Protein AF-A0A8X8AX52-F1 (afdb_monomer)

Secondary structure (DSSP, 8-state):
-HHHHT-TTTSTTTTS--GGGGSSSSGGG---TTS--GGG-TT--GGG--TTHHHHHHHHHHHHHHHHHH------S-----EEESSSEEESS------------

Sequence (105 aa):
MWAITHDEKVWPEAHEYKPDRFLGAHESSNFPIMGSDLRLAPFGAGRRVCPGKSMGIATVELWLAQLLGSFKWVPCGEVDLSYTLKLSLEMKNPLVCKRQSLGFN

Radius of gyration: 17.17 Å; Cα contacts (8 Å, |Δi|>4): 62; chains: 1; bounding box: 45×37×47 Å

Mean predicted aligned error: 5.96 Å

Organism: Brassica carinata (NCBI:txid52824)

Solvent-accessible surface area (backbone atoms only — not comparable to full-atom values): 7055 Å² total; per-residue (Å²): 104,71,67,56,55,50,30,52,93,80,30,74,68,36,89,55,95,59,74,68,68,62,56,74,82,45,90,88,18,73,71,53,74,87,58,80,51,74,73,54,39,97,49,54,57,76,100,70,36,46,90,56,46,70,59,53,52,55,51,53,53,50,52,49,51,52,52,61,73,74,45,89,86,73,90,73,75,93,74,76,79,53,64,42,82,69,100,53,86,37,62,65,54,81,87,79,88,76,91,74,80,79,74,86,126

Structure (mmCIF, N/CA/C/O backbone):
data_AF-A0A8X8AX52-F1
#
_entry.id   AF-A0A8X8AX52-F1
#
loop_
_atom_site.group_PDB
_atom_site.id
_atom_site.type_symbol
_atom_site.label_atom_id
_atom_site.label_alt_id
_atom_site.label_comp_id
_atom_site.label_asym_id
_atom_site.label_entity_id
_atom_site.label_seq_id
_atom_site.pdbx_PDB_ins_code
_atom_site.Cartn_x
_atom_site.Cartn_y
_atom_site.Cartn_z
_atom_site.occupancy
_atom_site.B_iso_or_equiv
_atom_site.auth_seq_id
_atom_site.auth_comp_id
_atom_site.auth_asym_id
_atom_site.auth_atom_id
_atom_site.pdbx_PDB_model_num
ATOM 1 N N . MET A 1 1 ? 3.464 1.545 -12.526 1.00 81.69 1 MET A N 1
ATOM 2 C CA . MET A 1 1 ? 2.961 0.798 -11.355 1.00 81.69 1 MET A CA 1
ATOM 3 C C . MET A 1 1 ? 1.454 0.651 -11.381 1.00 81.69 1 MET A C 1
ATOM 5 O O . MET A 1 1 ? 1.027 -0.472 -11.577 1.00 81.69 1 MET A O 1
ATOM 9 N N . TRP A 1 2 ? 0.672 1.736 -11.292 1.00 89.81 2 TRP A N 1
ATOM 10 C CA . TRP A 1 2 ? -0.799 1.655 -11.298 1.00 89.81 2 TRP A CA 1
ATOM 11 C C . TRP A 1 2 ? -1.360 0.827 -12.464 1.00 89.81 2 TRP A C 1
ATOM 13 O O . TRP A 1 2 ? -2.091 -0.121 -12.227 1.00 89.81 2 TRP A O 1
ATOM 23 N N . ALA A 1 3 ? -0.931 1.096 -13.703 1.00 91.81 3 ALA A N 1
ATOM 24 C CA . ALA A 1 3 ? -1.407 0.345 -14.869 1.00 91.81 3 ALA A CA 1
ATOM 25 C C . ALA A 1 3 ? -1.078 -1.160 -14.813 1.00 91.81 3 ALA A C 1
ATOM 27 O O . ALA A 1 3 ? -1.867 -1.965 -15.274 1.00 91.81 3 ALA A O 1
ATOM 28 N N . ILE A 1 4 ? 0.058 -1.548 -14.217 1.00 90.00 4 ILE A N 1
ATOM 29 C CA . ILE A 1 4 ? 0.453 -2.963 -14.094 1.00 90.00 4 ILE A CA 1
ATOM 30 C C . ILE A 1 4 ? -0.440 -3.680 -13.076 1.00 90.00 4 ILE A C 1
ATOM 32 O O . ILE A 1 4 ? -0.836 -4.818 -13.298 1.00 90.00 4 ILE A O 1
ATOM 36 N N . THR A 1 5 ? -0.773 -3.019 -11.964 1.00 90.38 5 THR A N 1
ATOM 37 C CA . THR A 1 5 ? -1.635 -3.594 -10.919 1.00 90.38 5 THR A CA 1
ATOM 38 C C . THR A 1 5 ? -3.126 -3.525 -11.258 1.00 90.38 5 THR A C 1
ATOM 40 O O . THR A 1 5 ? -3.918 -4.096 -10.525 1.00 90.38 5 THR A O 1
ATOM 43 N N . HIS A 1 6 ? -3.500 -2.840 -12.345 1.00 92.69 6 HIS A N 1
ATOM 44 C CA . HIS A 1 6 ? -4.878 -2.712 -12.840 1.00 92.69 6 HIS A CA 1
ATOM 45 C C . HIS A 1 6 ? -5.070 -3.328 -14.239 1.00 92.69 6 HIS A C 1
ATOM 47 O O . HIS A 1 6 ? -6.084 -3.091 -14.886 1.00 92.69 6 HIS A O 1
ATOM 53 N N . ASP A 1 7 ? -4.100 -4.102 -14.734 1.00 93.81 7 ASP A N 1
ATOM 54 C CA . ASP A 1 7 ? -4.269 -4.865 -15.971 1.00 93.81 7 ASP A CA 1
ATOM 55 C C . ASP A 1 7 ? -5.056 -6.145 -15.671 1.00 93.81 7 ASP A C 1
ATOM 57 O O . ASP A 1 7 ? -4.534 -7.064 -15.037 1.00 93.81 7 ASP A O 1
ATOM 61 N N . GLU A 1 8 ? -6.298 -6.226 -16.148 1.00 94.62 8 GLU A N 1
ATOM 62 C CA . GLU A 1 8 ? -7.177 -7.385 -15.942 1.00 94.62 8 GLU A CA 1
ATOM 63 C C . GLU A 1 8 ? -6.638 -8.687 -16.549 1.00 94.62 8 GLU A C 1
ATOM 65 O O . GLU A 1 8 ? -7.011 -9.775 -16.105 1.00 94.62 8 GLU A O 1
ATOM 70 N N . LYS A 1 9 ? -5.717 -8.607 -17.520 1.00 92.19 9 LYS A N 1
ATOM 71 C CA . LYS A 1 9 ? -5.041 -9.794 -18.069 1.00 92.19 9 LYS A CA 1
ATOM 72 C C . LYS A 1 9 ? -4.060 -10.410 -17.074 1.00 92.19 9 LYS A C 1
ATOM 74 O O . LYS A 1 9 ? -3.750 -11.594 -17.177 1.00 92.19 9 LYS A O 1
ATOM 79 N N . VAL A 1 10 ? -3.549 -9.604 -16.143 1.00 88.81 10 VAL A N 1
ATOM 80 C CA . VAL A 1 10 ? -2.613 -10.024 -15.091 1.00 88.81 10 VAL A CA 1
ATOM 81 C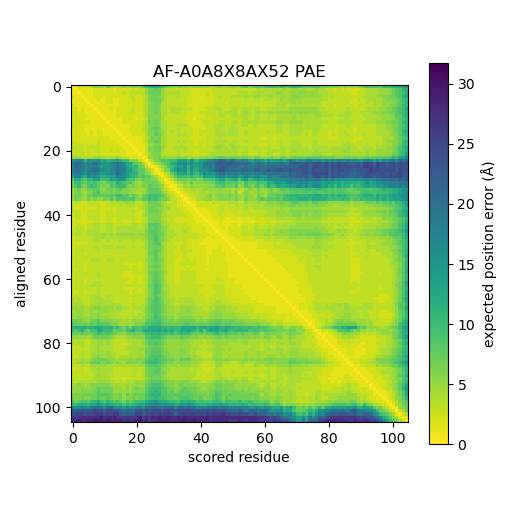 C . VAL A 1 10 ? -3.354 -10.258 -13.775 1.00 88.81 10 VAL A C 1
ATOM 83 O O . VAL A 1 10 ? -3.070 -11.228 -13.071 1.00 88.81 10 VAL A O 1
ATOM 86 N N . TRP A 1 11 ? -4.315 -9.390 -13.458 1.00 90.00 11 TRP A N 1
ATOM 87 C CA . TRP A 1 11 ? -5.077 -9.380 -12.217 1.00 90.00 11 TRP A CA 1
ATOM 88 C C . TRP A 1 11 ? -6.578 -9.440 -12.519 1.00 90.00 11 TRP A C 1
ATOM 90 O O . TRP A 1 11 ? -7.196 -8.399 -12.700 1.00 90.00 11 TRP A O 1
ATOM 100 N N . PRO A 1 12 ? -7.213 -10.625 -12.533 1.00 90.19 12 PRO A N 1
ATOM 101 C CA . PRO A 1 12 ? -8.665 -10.717 -12.680 1.00 90.19 12 PRO A CA 1
ATOM 102 C C . PRO A 1 12 ? -9.373 -9.885 -11.607 1.00 90.19 12 PRO A C 1
ATOM 104 O O . PRO A 1 12 ? -8.929 -9.894 -10.454 1.00 90.19 12 PRO A O 1
ATOM 107 N N . GLU A 1 13 ? -10.440 -9.168 -11.970 1.00 94.00 13 GLU A N 1
ATOM 108 C CA . GLU A 1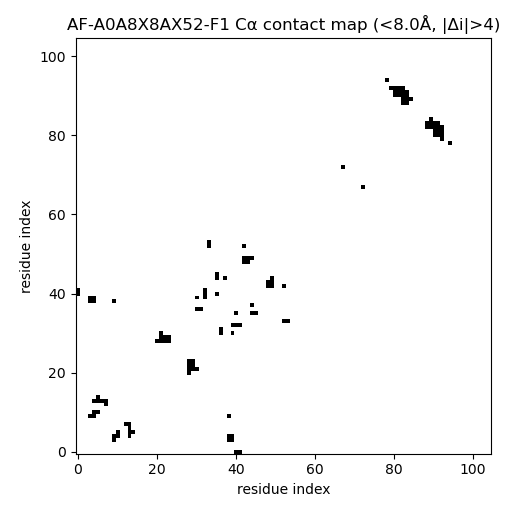 13 ? -11.133 -8.229 -11.069 1.00 94.00 13 GLU A CA 1
ATOM 109 C C . GLU A 1 13 ? -10.148 -7.196 -10.475 1.00 94.00 13 GLU A C 1
ATOM 111 O O . GLU A 1 13 ? -10.082 -7.006 -9.260 1.00 94.00 13 GLU A O 1
ATOM 116 N N . ALA A 1 14 ? -9.307 -6.582 -11.319 1.00 93.50 14 ALA A N 1
ATOM 117 C CA . ALA A 1 14 ? -8.174 -5.748 -10.887 1.00 93.50 14 ALA A CA 1
ATOM 118 C C . ALA A 1 14 ? -8.586 -4.504 -10.080 1.00 93.50 14 ALA A C 1
ATOM 120 O O . ALA A 1 14 ? -7.785 -3.948 -9.333 1.00 93.50 14 ALA A O 1
ATOM 121 N N . HIS A 1 15 ? -9.833 -4.066 -10.254 1.00 93.44 15 HIS A N 1
ATOM 122 C CA . HIS A 1 15 ? -10.413 -2.909 -9.579 1.00 93.44 15 HIS A CA 1
ATOM 123 C C . HIS A 1 15 ? -11.056 -3.251 -8.223 1.00 93.44 15 HIS A C 1
ATOM 125 O O . HIS A 1 15 ? -11.411 -2.337 -7.482 1.00 93.44 15 HIS A O 1
ATOM 131 N N . GLU A 1 16 ? -11.173 -4.537 -7.878 1.00 93.88 16 GLU A N 1
ATOM 132 C CA . GLU A 1 16 ? -11.762 -5.000 -6.619 1.00 93.88 16 GLU A CA 1
ATOM 133 C C . GLU A 1 16 ? -10.699 -5.188 -5.528 1.00 93.88 16 GLU A C 1
ATOM 135 O O . GLU A 1 16 ? -9.651 -5.816 -5.735 1.00 93.88 16 GLU A O 1
ATOM 140 N N . TYR A 1 17 ? -10.992 -4.710 -4.314 1.00 91.75 17 TYR A N 1
ATOM 141 C CA . TYR A 1 17 ? -10.146 -4.970 -3.149 1.00 91.75 17 TYR A CA 1
ATOM 142 C C . TYR A 1 17 ? -10.313 -6.424 -2.683 1.00 91.75 17 TYR A C 1
ATOM 144 O O . TYR A 1 17 ? -11.212 -6.755 -1.913 1.00 91.75 17 TYR A O 1
ATOM 152 N N . LYS A 1 18 ? -9.426 -7.305 -3.158 1.00 90.50 18 LYS A N 1
ATOM 153 C CA . LYS A 1 18 ? -9.497 -8.758 -2.926 1.00 90.50 18 LYS A CA 1
ATOM 154 C C . LYS A 1 18 ? -8.188 -9.293 -2.330 1.00 90.50 18 LYS A C 1
ATOM 156 O O . LYS A 1 18 ? -7.387 -9.850 -3.081 1.00 90.50 18 LYS A O 1
ATOM 161 N N . PRO A 1 19 ? -7.931 -9.112 -1.018 1.00 88.75 19 PRO A N 1
ATOM 162 C CA . PRO A 1 19 ? -6.676 -9.518 -0.374 1.00 88.75 19 PRO A CA 1
ATOM 163 C C . PRO A 1 19 ? -6.413 -11.030 -0.437 1.00 88.75 19 PRO A C 1
ATOM 165 O O . PRO A 1 19 ? -5.256 -11.439 -0.529 1.00 88.75 19 PRO A O 1
ATOM 168 N N . ASP A 1 20 ? -7.463 -11.854 -0.505 1.00 87.38 20 ASP A N 1
ATOM 169 C CA . ASP A 1 20 ? -7.350 -13.316 -0.600 1.00 87.38 20 ASP A CA 1
ATOM 170 C C . ASP A 1 20 ? -6.552 -13.793 -1.824 1.00 87.38 20 ASP A C 1
ATOM 172 O O . ASP A 1 20 ? -5.976 -14.878 -1.800 1.00 87.38 20 ASP A O 1
ATOM 176 N N . ARG A 1 21 ? -6.429 -12.972 -2.882 1.00 86.19 21 ARG A N 1
ATOM 177 C CA . ARG A 1 21 ? -5.618 -13.314 -4.068 1.00 86.19 21 ARG A CA 1
ATOM 178 C C . ARG A 1 21 ? -4.124 -13.490 -3.765 1.00 86.19 21 ARG A C 1
ATOM 180 O O . ARG A 1 21 ? -3.401 -14.045 -4.589 1.00 86.19 21 ARG A O 1
ATOM 187 N N . PHE A 1 22 ? -3.669 -13.002 -2.612 1.00 83.25 22 PHE A N 1
ATOM 188 C CA . PHE A 1 22 ? -2.290 -13.124 -2.136 1.00 83.25 22 PHE A CA 1
ATOM 189 C C . PHE A 1 22 ? -2.117 -14.241 -1.092 1.00 83.25 22 PHE A C 1
ATOM 191 O O . PHE A 1 22 ? -1.001 -14.490 -0.640 1.00 83.25 22 PHE A O 1
ATOM 198 N N . LEU A 1 23 ? -3.198 -14.930 -0.706 1.00 81.56 23 LEU A N 1
ATOM 199 C CA . LEU A 1 23 ? -3.184 -16.002 0.286 1.00 81.56 23 LEU A CA 1
ATOM 200 C C . LEU A 1 23 ? -3.091 -17.374 -0.403 1.00 81.56 23 LEU A C 1
ATOM 202 O O . LEU A 1 23 ? -4.106 -18.020 -0.621 1.00 81.56 23 LEU A O 1
ATOM 206 N N . GLY A 1 24 ? -1.872 -17.800 -0.758 1.00 62.69 24 GLY A N 1
ATOM 207 C CA . GLY A 1 24 ? -1.371 -19.192 -0.862 1.00 62.69 24 GLY A CA 1
ATOM 208 C C . GLY A 1 24 ? -2.177 -20.332 -1.524 1.00 62.69 24 GLY A C 1
ATOM 209 O O . GLY A 1 24 ? -1.706 -21.465 -1.483 1.00 62.69 24 GLY A O 1
ATOM 210 N N . ALA A 1 25 ? -3.352 -20.109 -2.113 1.00 58.56 25 ALA A N 1
ATOM 211 C CA . ALA A 1 25 ? -4.243 -21.179 -2.576 1.00 58.56 25 ALA A CA 1
ATOM 212 C C . ALA A 1 25 ? -3.867 -21.764 -3.953 1.00 58.56 25 ALA A C 1
ATOM 214 O O . ALA A 1 25 ? -4.323 -22.847 -4.306 1.00 58.56 25 ALA A O 1
ATOM 215 N N . HIS A 1 26 ? -3.026 -21.077 -4.731 1.00 57.03 26 HIS A N 1
ATOM 216 C CA . HIS A 1 26 ? -2.558 -21.537 -6.046 1.00 57.03 26 HIS A CA 1
ATOM 217 C C . HIS A 1 26 ? -1.063 -21.255 -6.241 1.00 57.03 26 HIS A C 1
ATOM 219 O O . HIS A 1 26 ? -0.541 -20.275 -5.723 1.00 57.03 26 HIS A O 1
ATOM 225 N N . GLU A 1 27 ? -0.358 -22.041 -7.055 1.00 52.53 27 GLU A N 1
ATOM 226 C CA . GLU A 1 27 ? 1.057 -21.780 -7.396 1.00 52.53 27 GLU A CA 1
ATOM 227 C C . GLU A 1 27 ? 1.269 -20.388 -8.028 1.00 52.53 27 GLU A C 1
ATOM 229 O O . GLU A 1 27 ? 2.314 -19.762 -7.859 1.00 52.53 27 GLU A O 1
ATOM 234 N N . SER A 1 28 ? 0.231 -19.846 -8.674 1.00 56.47 28 SER A N 1
ATOM 235 C CA . SER A 1 28 ? 0.184 -18.480 -9.203 1.00 56.47 28 SER A CA 1
ATOM 236 C C . SER A 1 28 ? -0.048 -17.388 -8.150 1.00 56.47 28 SER A C 1
ATOM 238 O O . SER A 1 28 ? -0.019 -16.221 -8.519 1.00 56.47 28 SER A O 1
ATOM 240 N N . SER A 1 29 ? -0.295 -17.736 -6.880 1.00 62.00 29 SER A N 1
ATOM 241 C CA . SER A 1 29 ? -0.591 -16.805 -5.772 1.00 62.00 29 SER A CA 1
ATOM 242 C C . SER A 1 29 ? 0.636 -16.405 -4.943 1.00 62.00 29 SER A C 1
ATOM 244 O O . SER A 1 29 ? 0.540 -15.558 -4.056 1.00 62.00 29 SER A O 1
ATOM 246 N N . ASN A 1 30 ? 1.811 -16.965 -5.250 1.00 67.75 30 ASN A N 1
ATOM 247 C CA . ASN A 1 30 ? 3.060 -16.544 -4.629 1.00 67.75 30 ASN A CA 1
ATOM 248 C C . ASN A 1 30 ? 3.601 -15.288 -5.330 1.00 67.75 30 ASN A C 1
ATOM 250 O O . ASN A 1 30 ? 4.350 -15.373 -6.305 1.00 67.75 30 ASN A O 1
ATOM 254 N N . PHE A 1 31 ? 3.210 -14.116 -4.830 1.00 73.75 31 PHE A N 1
ATOM 255 C CA . PHE A 1 31 ? 3.719 -12.819 -5.275 1.00 73.75 31 PHE A CA 1
ATOM 256 C C . PHE A 1 31 ? 4.627 -12.243 -4.190 1.00 73.75 31 PHE A C 1
ATOM 258 O O . PHE A 1 31 ? 4.169 -11.450 -3.361 1.00 73.75 31 PHE A O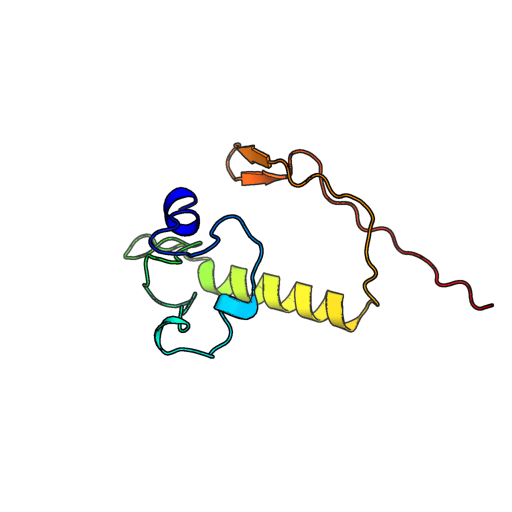 1
ATOM 265 N N . PRO A 1 32 ? 5.909 -12.646 -4.132 1.00 73.56 32 PRO A N 1
ATOM 266 C CA . PRO A 1 32 ? 6.794 -12.170 -3.087 1.00 73.56 32 PRO A CA 1
ATOM 267 C C . PRO A 1 32 ? 6.976 -10.662 -3.261 1.00 73.56 32 PRO A C 1
ATOM 269 O O . PRO A 1 32 ? 7.721 -10.221 -4.134 1.00 73.56 32 PRO A O 1
ATOM 272 N N . ILE A 1 33 ? 6.344 -9.862 -2.395 1.00 77.50 33 ILE A N 1
ATOM 273 C CA . ILE A 1 33 ? 6.510 -8.399 -2.383 1.00 77.50 33 ILE A CA 1
ATOM 274 C C . ILE A 1 33 ? 7.988 -8.018 -2.225 1.00 77.50 33 ILE A C 1
ATOM 276 O O . ILE A 1 33 ? 8.434 -6.989 -2.729 1.00 77.50 33 ILE A O 1
ATOM 280 N N . MET A 1 34 ? 8.772 -8.894 -1.582 1.00 81.19 34 MET A N 1
ATOM 281 C CA . MET A 1 34 ? 10.222 -8.788 -1.426 1.00 81.19 34 MET A CA 1
ATOM 282 C C . MET A 1 34 ? 11.025 -9.213 -2.658 1.00 81.19 34 MET A C 1
ATOM 284 O O . MET A 1 34 ? 12.158 -8.756 -2.808 1.00 81.19 34 MET A O 1
ATOM 288 N N . GLY A 1 35 ? 10.435 -9.983 -3.566 1.00 79.75 35 GLY A N 1
ATOM 289 C CA . GLY A 1 35 ? 11.062 -10.456 -4.794 1.00 79.75 35 GLY A CA 1
ATOM 290 C C . GLY A 1 35 ? 11.117 -9.414 -5.913 1.00 79.75 35 GLY A C 1
ATOM 291 O O . GLY A 1 35 ? 10.97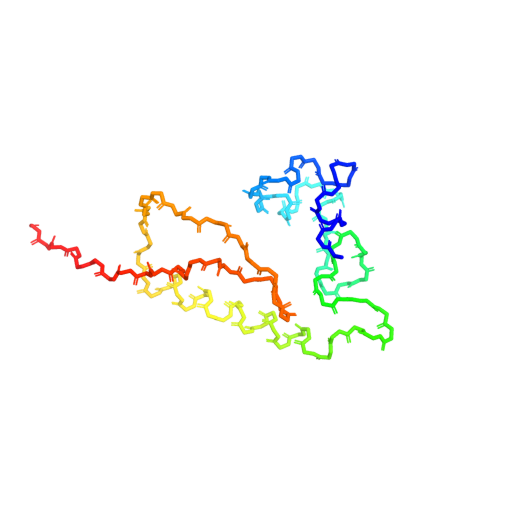1 -8.206 -5.696 1.00 79.75 35 GLY A O 1
ATOM 292 N N . SER A 1 36 ? 11.366 -9.917 -7.122 1.00 80.62 36 SER A N 1
ATOM 293 C CA . SER A 1 36 ? 11.544 -9.147 -8.359 1.00 80.62 36 SER A CA 1
ATOM 294 C C . SER A 1 36 ? 10.404 -9.340 -9.366 1.00 80.62 36 SER A C 1
ATOM 296 O O . SER A 1 36 ? 10.587 -9.056 -10.549 1.00 80.62 36 SER A O 1
ATOM 298 N N . ASP A 1 37 ? 9.252 -9.854 -8.928 1.00 86.69 37 ASP A N 1
ATOM 299 C CA . ASP A 1 37 ? 8.094 -10.041 -9.799 1.00 86.69 37 ASP A CA 1
ATOM 300 C C . ASP A 1 37 ? 7.488 -8.680 -10.166 1.00 86.69 37 ASP A C 1
ATOM 302 O O . ASP A 1 37 ? 6.982 -7.945 -9.317 1.00 86.69 37 ASP A O 1
ATOM 306 N N . LEU A 1 38 ? 7.548 -8.331 -11.451 1.00 87.69 38 LEU A N 1
ATOM 307 C CA . LEU A 1 38 ? 7.080 -7.036 -11.935 1.00 87.69 38 LEU A CA 1
ATOM 308 C C . LEU A 1 38 ? 5.558 -6.905 -11.926 1.00 87.69 38 LEU A C 1
ATOM 310 O O . LEU A 1 38 ? 5.073 -5.774 -11.966 1.00 87.69 38 LEU A O 1
ATOM 314 N N . ARG A 1 39 ? 4.808 -8.011 -11.817 1.00 87.56 39 ARG A N 1
ATOM 315 C CA . ARG A 1 39 ? 3.346 -7.971 -11.651 1.00 87.56 39 ARG A CA 1
ATOM 316 C C . ARG A 1 39 ? 2.956 -7.216 -10.376 1.00 87.56 39 ARG A C 1
ATOM 318 O O . ARG A 1 39 ? 1.908 -6.574 -10.357 1.00 87.56 39 ARG A O 1
ATOM 325 N N . LEU A 1 40 ? 3.817 -7.236 -9.347 1.00 87.19 40 LEU A N 1
ATOM 326 C CA . LEU A 1 40 ? 3.646 -6.515 -8.084 1.00 87.19 40 LEU A CA 1
ATOM 327 C C . LEU A 1 40 ? 4.985 -5.943 -7.571 1.00 87.19 40 LEU A C 1
ATOM 329 O O . LEU A 1 40 ? 5.674 -6.547 -6.756 1.00 87.19 40 LEU A O 1
ATOM 333 N N . ALA A 1 41 ? 5.327 -4.728 -8.002 1.00 89.81 41 ALA A N 1
ATOM 334 C CA . ALA A 1 41 ? 6.574 -4.040 -7.632 1.00 89.81 41 ALA A CA 1
ATOM 335 C C . ALA A 1 41 ? 6.356 -2.632 -7.022 1.00 89.81 41 ALA A C 1
ATOM 337 O O . ALA A 1 41 ? 6.863 -1.645 -7.563 1.00 89.81 41 ALA A O 1
ATOM 338 N N . PRO A 1 42 ? 5.605 -2.477 -5.910 1.00 89.06 42 PRO A N 1
ATOM 339 C CA . PRO A 1 42 ? 5.241 -1.162 -5.351 1.00 89.06 42 PRO A CA 1
ATOM 340 C C . PRO A 1 42 ? 6.447 -0.297 -4.945 1.00 89.06 42 PRO A C 1
ATOM 342 O O . PRO A 1 42 ? 6.347 0.924 -4.897 1.00 89.06 42 PRO A O 1
ATOM 345 N N . PHE A 1 43 ? 7.606 -0.921 -4.722 1.00 92.19 43 PHE A N 1
ATOM 346 C CA . PHE A 1 43 ? 8.876 -0.271 -4.390 1.00 92.19 43 PHE A CA 1
ATOM 347 C C . PHE A 1 43 ? 9.848 -0.183 -5.582 1.00 92.19 43 PHE A C 1
ATOM 349 O O . PHE A 1 43 ? 11.036 0.087 -5.397 1.00 92.19 43 PHE A O 1
ATOM 356 N N . GLY A 1 44 ? 9.373 -0.435 -6.804 1.00 90.94 44 GLY A N 1
ATOM 357 C CA . GLY A 1 44 ? 10.215 -0.590 -7.990 1.00 90.94 44 GLY A CA 1
ATOM 358 C C . GLY A 1 44 ? 10.994 -1.911 -8.000 1.00 90.94 44 GLY A C 1
ATOM 359 O O . GLY A 1 44 ? 10.765 -2.798 -7.177 1.00 90.94 44 GLY A O 1
ATOM 360 N N . ALA A 1 45 ? 11.922 -2.048 -8.950 1.00 89.94 45 ALA A N 1
ATOM 361 C CA . ALA A 1 45 ? 12.726 -3.255 -9.147 1.00 89.94 45 ALA A CA 1
ATOM 362 C C . ALA A 1 45 ? 14.127 -2.938 -9.707 1.00 89.94 45 ALA A C 1
ATOM 364 O O . ALA A 1 45 ? 14.404 -1.829 -10.173 1.00 89.94 45 ALA A O 1
ATOM 365 N N . GLY A 1 46 ? 15.018 -3.934 -9.680 1.00 90.44 46 GLY A N 1
ATOM 366 C CA . GLY A 1 46 ? 16.372 -3.838 -10.231 1.00 90.44 46 GLY A CA 1
ATOM 367 C C . GLY A 1 46 ? 17.288 -2.884 -9.454 1.00 90.44 46 GLY A C 1
ATOM 368 O O . GLY A 1 46 ? 17.111 -2.654 -8.262 1.00 90.44 46 GLY A O 1
ATOM 369 N N . ARG A 1 47 ? 18.277 -2.294 -10.142 1.00 93.44 47 ARG A N 1
ATOM 370 C CA . ARG A 1 47 ? 19.326 -1.442 -9.531 1.00 93.44 47 ARG A CA 1
ATOM 371 C C . ARG A 1 47 ? 18.815 -0.154 -8.869 1.00 93.44 47 ARG A C 1
ATOM 373 O O . ARG A 1 47 ? 19.581 0.517 -8.187 1.00 93.44 47 ARG A O 1
ATOM 380 N N . ARG A 1 48 ? 17.561 0.227 -9.120 1.00 93.69 48 ARG A N 1
ATOM 381 C CA . ARG A 1 48 ? 16.918 1.439 -8.585 1.00 93.69 48 ARG A CA 1
ATOM 382 C C . ARG A 1 48 ? 15.701 1.107 -7.715 1.00 93.69 48 ARG A C 1
ATOM 384 O O . ARG A 1 48 ? 14.836 1.958 -7.540 1.00 93.69 48 ARG A O 1
ATOM 391 N N . VAL A 1 49 ? 15.620 -0.121 -7.194 1.00 93.50 49 VAL A N 1
ATOM 392 C CA . VAL A 1 49 ? 14.622 -0.480 -6.179 1.00 93.50 49 VAL A CA 1
ATOM 393 C C . VAL A 1 49 ? 14.733 0.464 -4.979 1.00 93.50 49 VAL A C 1
ATOM 395 O O . VAL A 1 49 ? 15.835 0.876 -4.609 1.00 93.50 49 VAL A O 1
ATOM 398 N N . CYS A 1 50 ? 13.595 0.830 -4.389 1.00 94.19 50 CYS A N 1
ATOM 399 C CA . CYS A 1 50 ? 13.557 1.726 -3.241 1.00 94.19 50 CYS A CA 1
ATOM 400 C C . CYS A 1 50 ? 14.430 1.164 -2.104 1.00 94.19 50 CYS A C 1
ATOM 402 O O . CYS A 1 50 ? 14.150 0.063 -1.619 1.00 94.19 50 CYS A O 1
ATOM 404 N N . PRO A 1 51 ? 15.446 1.908 -1.626 1.00 96.06 51 PRO A N 1
ATOM 405 C CA . PRO A 1 51 ? 16.296 1.442 -0.531 1.00 96.06 51 PRO A CA 1
ATOM 406 C C . PRO A 1 51 ? 15.517 1.298 0.786 1.00 96.06 51 PRO A C 1
ATOM 408 O O . PRO A 1 51 ? 15.919 0.541 1.661 1.00 96.06 51 PRO A O 1
ATOM 411 N N . GLY A 1 52 ? 14.370 1.976 0.915 1.00 96.12 52 GLY A N 1
ATOM 412 C CA . GLY A 1 52 ? 13.477 1.892 2.070 1.00 96.12 52 GLY A CA 1
ATOM 413 C C . GLY A 1 52 ? 12.476 0.732 2.041 1.00 96.12 52 GLY A C 1
ATOM 414 O O . GLY A 1 52 ? 11.629 0.679 2.926 1.00 96.12 52 GLY A O 1
ATOM 415 N N . LYS A 1 53 ? 12.532 -0.182 1.059 1.00 93.81 53 LYS A N 1
ATOM 416 C CA . LYS A 1 53 ? 11.556 -1.279 0.875 1.00 93.81 53 LYS A CA 1
ATOM 417 C C . LYS A 1 53 ? 11.300 -2.082 2.157 1.00 93.81 53 LYS A C 1
ATOM 419 O O . LYS A 1 53 ? 10.161 -2.173 2.605 1.00 93.81 53 LYS A O 1
ATOM 424 N N . SER A 1 54 ? 12.358 -2.622 2.764 1.00 94.25 54 SER A N 1
ATOM 425 C CA . SER A 1 54 ? 12.240 -3.448 3.974 1.00 94.25 54 SER A CA 1
ATOM 426 C C . SER A 1 54 ? 11.711 -2.650 5.168 1.00 94.25 54 SER A C 1
ATOM 428 O O . SER A 1 54 ? 10.858 -3.132 5.904 1.00 94.25 54 SER A O 1
ATOM 430 N N . MET A 1 55 ? 12.178 -1.408 5.332 1.00 97.12 55 MET A N 1
ATOM 431 C CA . MET A 1 55 ? 11.734 -0.521 6.410 1.00 97.12 55 MET A CA 1
ATOM 432 C C . MET A 1 55 ? 10.256 -0.148 6.263 1.00 97.12 55 MET A C 1
ATOM 434 O O . MET A 1 55 ? 9.525 -0.149 7.249 1.00 97.12 55 MET A O 1
ATOM 438 N N . GLY A 1 56 ? 9.805 0.155 5.043 1.00 95.12 56 GLY A N 1
ATOM 439 C CA . GLY A 1 56 ? 8.416 0.517 4.773 1.00 95.12 56 GLY A CA 1
ATOM 440 C C . GLY A 1 56 ? 7.452 -0.622 5.094 1.00 95.12 56 GLY A C 1
ATOM 441 O O . GLY A 1 56 ? 6.452 -0.394 5.767 1.00 95.12 56 GLY A O 1
ATOM 442 N N . ILE A 1 57 ? 7.790 -1.849 4.682 1.00 94.06 57 ILE A N 1
ATOM 443 C CA . ILE A 1 57 ? 6.982 -3.041 4.983 1.00 94.06 57 ILE A CA 1
ATOM 444 C C . ILE A 1 57 ? 6.915 -3.279 6.494 1.00 94.06 57 ILE A C 1
ATOM 446 O O . ILE A 1 57 ? 5.818 -3.304 7.045 1.00 94.06 57 ILE A O 1
ATOM 450 N N . ALA A 1 58 ? 8.064 -3.330 7.174 1.00 96.06 58 ALA A N 1
ATOM 451 C CA . ALA A 1 58 ? 8.107 -3.546 8.621 1.00 96.06 58 ALA A CA 1
ATOM 452 C C . ALA A 1 58 ? 7.324 -2.472 9.403 1.00 96.06 58 ALA A C 1
ATOM 454 O O . ALA A 1 58 ? 6.673 -2.772 10.401 1.00 96.06 58 ALA A O 1
ATOM 455 N N . THR A 1 59 ? 7.359 -1.217 8.939 1.00 97.81 59 THR A N 1
ATOM 456 C CA . THR A 1 59 ? 6.626 -0.105 9.565 1.00 97.81 59 THR A CA 1
ATOM 457 C C . THR A 1 59 ? 5.113 -0.289 9.443 1.00 97.81 59 THR A C 1
ATOM 459 O O . THR A 1 59 ? 4.398 -0.157 10.436 1.00 97.81 59 THR A O 1
ATOM 462 N N . VAL A 1 60 ? 4.618 -0.616 8.242 1.00 96.31 60 VAL A N 1
ATOM 463 C CA . VAL A 1 60 ? 3.182 -0.837 7.998 1.00 96.31 60 VAL A CA 1
ATOM 464 C C . VAL A 1 60 ? 2.679 -2.055 8.770 1.00 96.31 60 VAL A C 1
ATOM 466 O O . VAL A 1 60 ? 1.625 -1.975 9.398 1.00 96.31 60 VAL A O 1
ATOM 469 N N . GLU A 1 61 ? 3.439 -3.152 8.773 1.00 95.69 61 GLU A N 1
ATOM 470 C CA . GLU A 1 61 ? 3.104 -4.365 9.528 1.00 95.69 61 GLU A CA 1
ATOM 471 C C . GLU A 1 61 ? 3.010 -4.088 11.032 1.00 95.69 61 GLU A C 1
ATOM 473 O O . GLU A 1 61 ? 2.027 -4.473 11.666 1.00 95.69 61 GLU A O 1
ATOM 478 N N . LEU A 1 62 ? 3.987 -3.367 11.596 1.00 98.19 62 LEU A N 1
ATOM 479 C CA . LEU A 1 62 ? 3.992 -3.005 13.012 1.00 98.19 62 LEU A CA 1
ATOM 480 C C . LEU A 1 62 ? 2.775 -2.153 13.385 1.00 98.19 62 LEU A C 1
ATOM 482 O O . LEU A 1 62 ? 2.078 -2.469 14.351 1.00 98.19 62 LEU A O 1
ATOM 486 N N . TRP A 1 63 ? 2.503 -1.086 12.630 1.00 97.69 63 TRP A N 1
ATOM 487 C CA . TRP A 1 63 ? 1.359 -0.216 12.904 1.00 97.69 63 TRP A CA 1
ATOM 488 C C . TRP A 1 63 ? 0.041 -0.966 12.779 1.00 97.69 63 TRP A C 1
ATOM 490 O O . TRP A 1 63 ? -0.812 -0.838 13.656 1.00 97.69 63 TRP A O 1
ATOM 500 N N . LEU A 1 64 ? -0.118 -1.783 11.737 1.00 96.50 64 LEU A N 1
ATOM 501 C CA . LEU A 1 64 ? -1.330 -2.569 11.545 1.00 96.50 64 LEU A CA 1
ATOM 502 C C . LEU A 1 64 ? -1.529 -3.570 12.690 1.00 96.50 64 LEU A C 1
ATOM 504 O O . LEU A 1 64 ? -2.626 -3.643 13.239 1.00 96.50 64 LEU A O 1
ATOM 508 N N . ALA A 1 65 ? -0.480 -4.282 13.108 1.00 97.81 65 ALA A N 1
ATOM 509 C CA . ALA A 1 65 ? -0.551 -5.217 14.230 1.00 97.81 65 ALA A CA 1
ATOM 510 C C . ALA A 1 65 ? -0.951 -4.519 15.540 1.00 97.81 65 ALA A C 1
ATOM 512 O O . ALA A 1 65 ? -1.833 -4.997 16.255 1.00 97.81 65 ALA A O 1
ATOM 513 N N . GLN A 1 66 ? -0.358 -3.358 15.836 1.00 97.31 66 GLN A N 1
ATOM 514 C CA . GLN A 1 66 ? -0.711 -2.566 17.019 1.00 97.31 66 GLN A CA 1
ATOM 515 C C . GLN A 1 66 ? -2.164 -2.076 16.969 1.00 97.31 66 GLN A C 1
ATOM 517 O O . GLN A 1 66 ? -2.887 -2.174 17.962 1.00 97.31 66 GLN A O 1
ATOM 522 N N . LEU A 1 67 ? -2.602 -1.580 15.813 1.00 94.94 67 LEU A N 1
ATOM 523 C CA . LEU A 1 67 ? -3.950 -1.065 15.586 1.00 94.94 67 LEU A CA 1
ATOM 524 C C . LEU A 1 67 ? -5.023 -2.159 15.679 1.00 94.94 67 LEU A C 1
ATOM 526 O O . LEU A 1 67 ? -6.058 -1.955 16.317 1.00 94.94 67 LEU A O 1
ATOM 530 N N . LEU A 1 68 ? -4.781 -3.325 15.081 1.00 95.12 68 LEU A N 1
ATOM 531 C CA . LEU A 1 68 ? -5.692 -4.470 15.148 1.00 95.12 68 LEU A CA 1
ATOM 532 C C . LEU A 1 68 ? -5.717 -5.106 16.543 1.00 95.12 68 LEU A C 1
ATOM 534 O O . LEU A 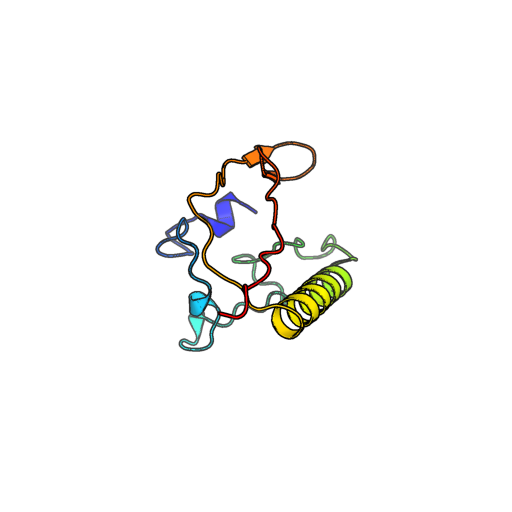1 68 ? -6.772 -5.548 16.987 1.00 95.12 68 LEU A O 1
ATOM 538 N N . GLY A 1 69 ? -4.582 -5.129 17.248 1.00 96.12 69 GLY A N 1
ATOM 539 C CA . GLY A 1 69 ? -4.491 -5.684 18.601 1.00 96.12 69 GLY A CA 1
ATOM 540 C C . GLY A 1 69 ? -5.085 -4.786 19.691 1.00 96.12 69 GLY A C 1
ATOM 541 O O . GLY A 1 69 ? -5.538 -5.291 20.715 1.00 96.12 69 GLY A O 1
ATOM 542 N N . SER A 1 70 ? -5.102 -3.464 19.487 1.00 94.62 70 SER A N 1
ATOM 543 C CA . SER A 1 70 ? -5.514 -2.499 20.523 1.00 94.62 70 SER A CA 1
ATOM 544 C C . SER A 1 70 ? -6.970 -2.044 20.413 1.00 94.62 70 SER A C 1
ATOM 546 O O . SER A 1 70 ? -7.505 -1.481 21.369 1.00 94.62 70 SER A O 1
ATOM 548 N N . PHE A 1 71 ? -7.622 -2.248 19.264 1.00 91.88 71 PHE A N 1
ATOM 549 C CA . PHE A 1 71 ? -8.956 -1.710 19.001 1.00 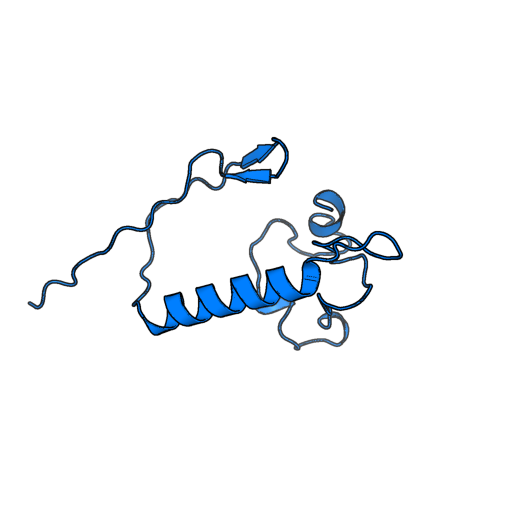91.88 71 PHE A CA 1
ATOM 550 C C . PHE A 1 71 ? -9.885 -2.746 18.378 1.00 91.88 71 PHE A C 1
ATOM 552 O O . PHE A 1 71 ? -9.493 -3.539 17.527 1.00 91.88 71 PHE A O 1
ATOM 559 N N . LYS A 1 72 ? -11.167 -2.673 18.748 1.00 92.44 72 LYS A N 1
ATOM 560 C CA . LYS A 1 72 ? -12.234 -3.345 18.009 1.00 92.44 72 LYS A CA 1
ATOM 561 C C . LYS A 1 72 ? -12.652 -2.463 16.838 1.00 92.44 72 LYS A C 1
ATOM 563 O O . LYS A 1 72 ? -13.193 -1.378 17.037 1.00 92.44 72 LYS A O 1
ATOM 568 N N . TRP A 1 73 ? -12.417 -2.954 15.631 1.00 90.31 73 TRP A N 1
ATOM 569 C CA . TRP A 1 73 ? -12.813 -2.289 14.396 1.00 90.31 73 TRP A CA 1
ATOM 570 C C . TRP A 1 73 ? -14.283 -2.581 14.098 1.00 90.31 73 TRP A C 1
ATOM 572 O O . TRP A 1 73 ? -14.757 -3.701 14.295 1.00 90.31 73 TRP A O 1
ATOM 582 N N . VAL A 1 74 ? -15.014 -1.563 13.654 1.00 90.69 74 VAL A N 1
ATOM 583 C CA . VAL A 1 74 ? -16.425 -1.666 13.269 1.00 90.69 74 VAL A CA 1
ATOM 584 C C . VAL A 1 74 ? -16.612 -1.075 11.874 1.00 90.69 74 VAL A C 1
ATOM 586 O O . VAL A 1 74 ? -15.843 -0.185 11.499 1.00 90.69 74 VAL A O 1
ATOM 589 N N . PRO A 1 75 ? -17.610 -1.539 11.102 1.00 87.31 75 PRO A N 1
ATOM 590 C CA . PRO A 1 75 ? -17.930 -0.928 9.821 1.00 87.31 75 PRO A CA 1
ATOM 591 C C . PRO A 1 75 ? -18.236 0.562 9.999 1.00 87.31 75 PRO A C 1
ATOM 593 O O . PRO A 1 75 ? -19.040 0.941 10.854 1.00 87.31 75 PRO A O 1
ATOM 596 N N . CYS A 1 76 ? -17.598 1.406 9.194 1.00 84.44 76 CYS A N 1
ATOM 597 C CA . CYS A 1 76 ? -18.056 2.772 8.982 1.00 84.44 76 CYS A CA 1
ATOM 598 C C . CYS A 1 76 ? -19.045 2.801 7.807 1.00 84.44 76 CYS A C 1
ATOM 600 O O . CYS A 1 76 ? -19.176 1.827 7.068 1.00 84.44 76 CYS A O 1
ATOM 602 N N . GLY A 1 77 ? -19.782 3.907 7.673 1.00 86.00 77 GLY A N 1
ATOM 603 C CA . GLY A 1 77 ? -20.619 4.146 6.498 1.00 86.00 77 GLY A CA 1
ATOM 604 C C . GLY A 1 77 ? -19.785 4.326 5.226 1.00 86.00 77 GLY A C 1
ATOM 605 O O . GLY A 1 77 ? -18.620 3.943 5.160 1.00 86.00 77 GLY A O 1
ATOM 606 N N . GLU A 1 78 ? -20.377 4.948 4.214 1.00 89.56 78 GLU A N 1
ATOM 607 C CA . GLU A 1 78 ? -19.694 5.191 2.945 1.00 89.56 78 GLU A CA 1
ATOM 608 C C . GLU A 1 78 ? -18.405 6.012 3.133 1.00 89.56 78 GLU A C 1
ATOM 610 O O . GLU A 1 78 ? -18.376 7.018 3.850 1.00 89.56 78 GLU A O 1
ATOM 615 N N . VAL A 1 79 ? -17.328 5.556 2.491 1.00 89.31 79 VAL A N 1
ATOM 616 C CA . VAL A 1 79 ? -16.015 6.204 2.495 1.00 89.31 79 VAL A CA 1
ATOM 617 C C . VAL A 1 79 ? -15.707 6.666 1.080 1.00 89.31 79 VAL A C 1
ATOM 619 O O . VAL A 1 79 ? -15.748 5.874 0.142 1.00 89.31 79 VAL A O 1
ATOM 622 N N . ASP A 1 80 ? -15.340 7.936 0.929 1.00 91.56 80 ASP A N 1
ATOM 623 C CA . ASP A 1 80 ? -14.834 8.457 -0.338 1.00 91.56 80 ASP A CA 1
ATOM 624 C C . ASP A 1 80 ? -13.405 7.948 -0.594 1.00 91.56 80 ASP A C 1
ATOM 626 O O . ASP A 1 80 ? -12.451 8.364 0.065 1.00 91.56 80 ASP A O 1
ATOM 630 N N . LEU A 1 81 ? -13.268 7.040 -1.562 1.00 91.56 81 LEU A N 1
ATOM 631 C CA . LEU A 1 81 ? -11.989 6.472 -2.006 1.00 91.56 81 LEU A CA 1
ATOM 632 C C . LEU A 1 81 ? -11.393 7.209 -3.217 1.00 91.56 81 LEU A C 1
ATOM 634 O O . LEU A 1 81 ? -10.425 6.732 -3.817 1.00 91.56 81 LEU A O 1
ATOM 638 N N . SER A 1 82 ? -11.950 8.363 -3.603 1.00 94.88 82 SER A N 1
ATOM 639 C CA . SER A 1 82 ? -11.379 9.170 -4.677 1.00 94.88 82 SER A CA 1
ATOM 640 C C . SER A 1 82 ? -9.971 9.650 -4.319 1.00 94.88 82 SER A C 1
ATOM 642 O O . SER A 1 82 ? -9.630 9.911 -3.162 1.00 94.88 82 SER A O 1
ATOM 644 N N . TYR A 1 83 ? -9.123 9.764 -5.337 1.00 94.44 83 TYR A N 1
ATOM 645 C CA . TYR A 1 83 ? -7.714 10.098 -5.180 1.00 94.44 83 TYR A CA 1
ATOM 646 C C . TYR A 1 83 ? -7.333 11.331 -5.994 1.00 94.44 83 TYR A C 1
ATOM 648 O O . TYR A 1 83 ? -8.006 11.714 -6.953 1.00 94.44 83 TYR A O 1
ATOM 656 N N . THR A 1 84 ? -6.218 11.946 -5.618 1.00 96.44 84 THR A N 1
ATOM 657 C CA . THR A 1 84 ? -5.565 12.988 -6.407 1.00 96.44 84 THR A CA 1
ATOM 658 C C . THR A 1 84 ? -4.093 12.647 -6.588 1.00 96.44 84 THR A C 1
ATOM 660 O O . THR A 1 84 ? -3.444 12.120 -5.681 1.00 96.44 84 THR A O 1
ATOM 663 N N . LEU A 1 85 ? -3.562 12.915 -7.779 1.00 94.69 85 LEU A N 1
ATOM 664 C CA . LEU A 1 85 ? -2.149 12.709 -8.068 1.00 94.69 85 LEU A CA 1
ATOM 665 C C . LEU A 1 85 ? -1.374 13.984 -7.725 1.00 94.69 85 LEU A C 1
ATOM 667 O O . LEU A 1 85 ? -1.574 15.021 -8.357 1.00 94.69 85 LEU A O 1
ATOM 671 N N . LYS A 1 86 ? -0.478 13.893 -6.739 1.00 92.44 86 LYS A N 1
ATOM 672 C CA . LYS A 1 86 ? 0.532 14.920 -6.433 1.00 92.44 86 LYS A CA 1
ATOM 673 C C . LYS A 1 86 ? 1.924 14.332 -6.677 1.00 92.44 86 LYS A C 1
ATOM 675 O O . LYS A 1 86 ? 2.162 13.723 -7.714 1.00 92.44 86 LYS A O 1
ATOM 680 N N . LEU A 1 87 ? 2.837 14.465 -5.711 1.00 93.56 87 LEU A N 1
ATOM 681 C CA . LEU A 1 87 ? 4.096 13.717 -5.703 1.00 93.56 87 LEU A CA 1
ATOM 682 C C . LEU A 1 87 ? 3.855 12.208 -5.504 1.00 93.56 87 LEU A C 1
ATOM 684 O O . LEU A 1 87 ? 4.631 11.384 -5.979 1.00 93.56 87 LEU A O 1
ATOM 688 N N . SER A 1 88 ? 2.762 11.855 -4.823 1.00 93.12 88 SER A N 1
ATOM 689 C CA . SER A 1 88 ? 2.266 10.490 -4.653 1.00 93.12 88 SER A CA 1
ATOM 690 C C . SER A 1 88 ? 0.760 10.430 -4.934 1.00 93.12 88 SER A C 1
ATOM 692 O O . SER A 1 88 ? 0.120 11.470 -5.117 1.00 93.12 88 SER A O 1
ATOM 694 N N . LEU A 1 89 ? 0.200 9.220 -5.028 1.00 93.69 89 LEU A N 1
ATOM 695 C CA . LEU A 1 89 ? -1.247 9.037 -5.122 1.00 93.69 89 LEU A CA 1
ATOM 696 C C . LEU A 1 89 ? -1.836 9.138 -3.713 1.00 93.69 89 LEU A C 1
ATOM 698 O O . LEU A 1 89 ? -1.553 8.296 -2.863 1.00 93.69 89 LEU A O 1
ATOM 702 N N . GLU A 1 90 ? -2.623 10.177 -3.468 1.00 94.62 90 GLU A N 1
ATOM 703 C CA . GLU A 1 90 ? -3.161 10.496 -2.144 1.00 94.62 90 GLU A CA 1
ATOM 704 C C . GLU A 1 90 ? -4.689 10.422 -2.167 1.00 94.62 90 GLU A C 1
ATOM 706 O O . GLU A 1 90 ? -5.306 10.719 -3.192 1.00 94.62 90 GLU A O 1
ATOM 711 N N . MET A 1 91 ? -5.314 10.081 -1.034 1.00 94.75 91 MET A N 1
ATOM 712 C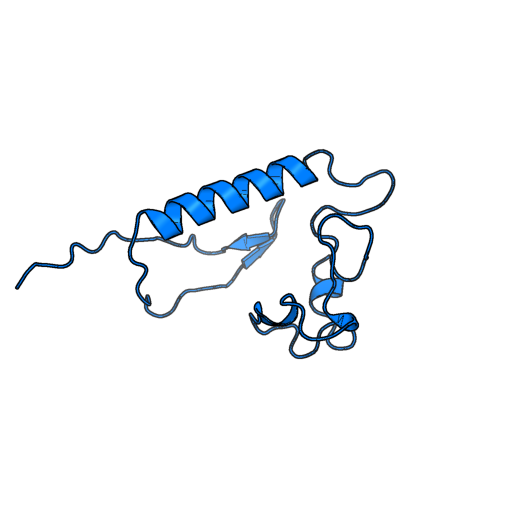 CA . MET A 1 91 ? -6.765 10.236 -0.892 1.00 94.75 91 MET A CA 1
ATOM 713 C C . MET A 1 91 ? -7.137 11.709 -1.075 1.00 94.75 91 MET A C 1
ATOM 715 O O . MET A 1 91 ? -6.518 12.591 -0.474 1.00 94.75 91 MET A O 1
ATOM 719 N N . LYS A 1 92 ? -8.155 11.981 -1.897 1.00 96.25 92 LYS A N 1
ATOM 720 C CA . LYS A 1 92 ? -8.640 13.344 -2.145 1.00 96.25 92 LYS A CA 1
ATOM 721 C C . LYS A 1 92 ? -9.165 13.974 -0.855 1.00 96.25 92 LYS A C 1
ATOM 723 O O . LYS A 1 92 ? -8.877 15.136 -0.581 1.00 96.25 92 LYS A O 1
ATOM 728 N N . ASN A 1 93 ? -9.889 13.180 -0.069 1.00 93.38 93 ASN A N 1
ATOM 729 C CA . ASN A 1 93 ? -10.383 13.522 1.256 1.00 93.38 93 ASN A CA 1
ATOM 730 C C . ASN A 1 93 ? -9.758 12.557 2.281 1.00 93.38 93 ASN A C 1
ATOM 732 O O . ASN A 1 93 ? -9.897 11.345 2.114 1.00 93.38 93 ASN A O 1
ATOM 736 N N . PRO A 1 94 ? -9.049 13.040 3.320 1.00 92.12 94 PRO A N 1
ATOM 737 C CA . PRO A 1 94 ? -8.419 12.163 4.304 1.00 92.12 94 PRO A CA 1
ATOM 738 C C . PRO A 1 94 ? -9.423 11.260 5.026 1.00 92.12 94 PRO A C 1
ATOM 740 O O . PRO A 1 94 ? -10.483 11.716 5.460 1.00 92.12 94 PRO A O 1
ATOM 743 N N . LEU A 1 95 ? -9.057 9.993 5.226 1.00 89.94 95 LEU A N 1
ATOM 744 C CA . LEU A 1 95 ? -9.834 9.079 6.056 1.00 89.94 95 LEU A CA 1
ATOM 745 C C . LEU A 1 95 ? -9.734 9.486 7.532 1.00 89.94 95 LEU A C 1
ATOM 747 O O . LEU A 1 95 ? -8.640 9.686 8.060 1.00 89.94 95 LEU A O 1
ATOM 751 N N . VAL A 1 96 ? -10.876 9.563 8.218 1.00 87.12 96 VAL A N 1
ATOM 752 C CA . VAL A 1 96 ? -10.939 9.882 9.650 1.00 87.12 96 VAL A CA 1
ATOM 753 C C . VAL A 1 96 ? -11.482 8.685 10.416 1.00 87.12 96 VAL A C 1
ATOM 755 O O . VAL A 1 96 ? -12.636 8.298 10.243 1.00 87.12 96 VAL A O 1
ATOM 758 N N . CYS A 1 97 ? -10.670 8.136 11.318 1.00 86.19 97 CYS A N 1
ATOM 759 C CA . CYS A 1 97 ? -11.129 7.156 12.295 1.00 86.19 97 CYS A CA 1
ATOM 760 C C . CYS A 1 97 ? -11.623 7.882 13.552 1.00 86.19 97 CYS A C 1
ATOM 762 O O . CYS A 1 97 ? -10.927 8.736 14.104 1.00 86.19 97 CYS A O 1
ATOM 764 N N . LYS A 1 98 ? -12.835 7.553 14.008 1.00 87.25 98 LYS A N 1
ATOM 765 C CA . LYS A 1 98 ? -13.417 8.113 15.233 1.00 87.25 98 LYS A CA 1
ATOM 766 C C . LYS A 1 98 ? -13.505 7.021 16.286 1.00 87.25 98 LYS A C 1
ATOM 768 O O . LYS A 1 98 ? -14.064 5.958 16.039 1.00 87.25 98 LYS A O 1
ATOM 773 N N . ARG A 1 99 ? -12.997 7.306 17.487 1.00 86.00 99 ARG A N 1
ATOM 774 C CA . ARG A 1 99 ? -13.175 6.419 18.637 1.00 86.00 99 ARG A CA 1
ATOM 775 C C . ARG A 1 99 ? -14.645 6.428 19.044 1.00 86.00 99 ARG A C 1
ATOM 777 O O . ARG A 1 99 ? -15.152 7.455 19.491 1.00 86.00 99 ARG A O 1
ATOM 784 N N . GLN A 1 100 ? -15.306 5.283 18.931 1.00 81.38 100 GLN A N 1
ATOM 785 C CA . GLN A 1 100 ? -16.630 5.079 19.497 1.00 81.38 100 GLN A CA 1
ATOM 786 C C . GLN A 1 100 ? -16.470 4.448 20.880 1.00 81.38 100 GLN A C 1
ATOM 788 O O . GLN A 1 100 ? -15.940 3.347 21.016 1.00 81.38 100 GLN A O 1
ATOM 793 N N . SER A 1 101 ? -16.900 5.154 21.924 1.00 78.12 101 SER A N 1
ATOM 794 C CA . SER A 1 101 ? -17.102 4.523 23.225 1.00 78.12 101 SER A CA 1
ATOM 795 C C . SER A 1 101 ? -18.280 3.565 23.065 1.00 78.12 101 SER A C 1
ATOM 797 O O . SER A 1 101 ? -19.399 4.022 22.837 1.00 78.12 101 SER A O 1
ATOM 799 N N . LEU A 1 102 ? -18.049 2.254 23.138 1.00 67.56 102 LEU A N 1
ATOM 800 C CA . LEU A 1 102 ? -19.146 1.317 23.364 1.00 67.56 102 LEU A CA 1
ATOM 801 C C . LEU A 1 102 ? -19.697 1.650 24.750 1.00 67.56 102 LEU A C 1
ATOM 803 O O . LEU A 1 102 ? -19.050 1.371 25.756 1.00 67.56 102 LEU A O 1
ATOM 807 N N . GLY A 1 103 ? -20.833 2.348 24.795 1.00 59.62 103 GLY A N 1
ATOM 808 C CA . GLY A 1 103 ? -21.573 2.512 26.035 1.00 59.62 103 GLY A CA 1
ATOM 809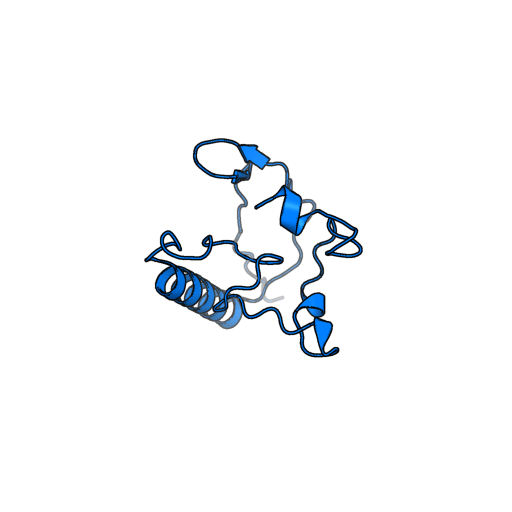 C C . GLY A 1 103 ? -21.877 1.120 26.572 1.00 59.62 103 GLY A C 1
ATOM 810 O O . GLY A 1 103 ? -22.472 0.310 25.864 1.00 59.62 103 GLY A O 1
ATOM 811 N N . PHE A 1 104 ? -21.406 0.824 27.780 1.00 53.00 104 PHE A N 1
ATOM 812 C CA . PHE A 1 104 ? -21.925 -0.302 28.538 1.00 53.00 104 PHE A CA 1
ATOM 813 C C . PHE A 1 104 ? -23.385 0.046 28.855 1.00 53.00 104 PHE A C 1
ATOM 815 O O . PHE A 1 104 ? -23.628 0.957 29.645 1.00 53.00 104 PHE A O 1
ATOM 822 N N . ASN A 1 105 ? -24.327 -0.598 28.163 1.00 43.88 105 ASN A N 1
ATOM 823 C CA . ASN A 1 105 ? -25.682 -0.778 28.683 1.00 43.88 105 ASN A CA 1
ATOM 824 C C . ASN A 1 105 ? -25.660 -1.949 29.661 1.00 43.88 105 ASN A C 1
ATOM 826 O O . ASN A 1 105 ? -24.995 -2.957 29.323 1.00 43.88 105 ASN A O 1
#

pLDDT: mean 87.33, std 11.35, range [43.88, 98.19]

InterPro domains:
  IPR001128 Cytochrome P450 [PF00067] (1-85)
  IPR002403 Cytochrome P450, E-class, group IV [PR00465] (5-23)
  IPR002403 Cytochrome P450, E-class, group IV [PR00465] (34-50)
  IPR002403 Cytochrome P450, E-class, group IV [PR00465] (50-68)
  IPR017972 Cytochrome P450, conserved site [PS00086] (43-52)
  IPR036396 Cytochrome P450 superfamily [G3DSA:1.10.630.10] (1-102)
  IPR036396 Cytochrome P450 superfamily [SSF48264] (1-98)
  IPR051996 Plant Cytochrome P450 78A [PTHR47946] (1-99)

Nearest PDB structures (foldseek):
  6h1l-assembly2_B  TM=8.091E-01  e=1.716E-01  Priestia megaterium

Foldseek 3Di:
DLCLQQPCVLPPVSVDPDPCLCPDPDPSNPDPCPDAPPSRPPQDHDPRRNPCSVVVVVVVVVVVCCVVVPDDDDDDPDDQQDWDDDVHTGRPDDDDDDDDDPPDD

=== Feature glossary ===
A reading guide for the features in this record.

Start from the sequence.

  · This is the polypeptide sequence — one letter per residue, N-terminus first. Length ranges from a few dozen residues for small domains to over a thousand for large multi-domain proteins.

Fold it, and you get atomic coordinates and the backbone conformation that goes with them.

  · Structure coordinates are given as an mmCIF _atom_site loop: one row per atom with element, residue name, chain id, sequence number, and x/y/z position in Å. Only the four main-chain atoms per residue are included here; side chains are omitted to keep the record compact.

  · Backbone dihedral angles. Every residue except chain termini has a φ (preceding-C → N → Cα → C) and a ψ (N → Cα → C → next-N). They are reported in degrees following the IUPAC sign convention. 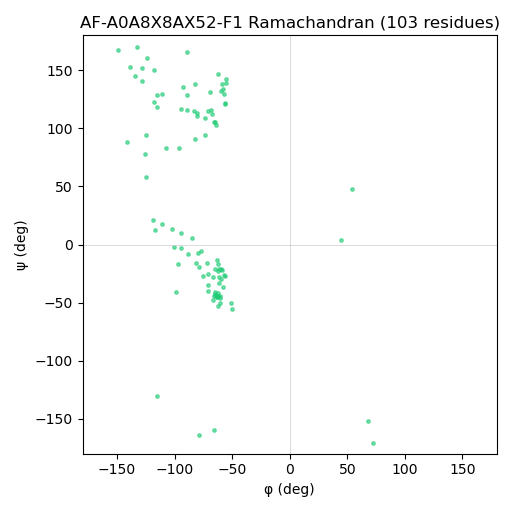Secondary structure is essentially a statement about which (φ, ψ) basin each residue occupies.

  · The SS8 string is DSSP's per-residue secondary-structure call. α-helix (H) means an i→i+4 H-bond ladder; β-strand (E) means the residue participates in a β-sheet; 3₁₀ (G) and π (I) are tighter and wider helices; T/S are turns/bends; '-' is loop.

  · SS3 is a coarse helix/strand/coil call (letters a/b/c) made by the P-SEA algorithm from inter-Cα distances and dihedrals. It is less detailed than DSSP but needs only Cα positions.

Summarize the fold with a handful of shape descriptors and a per-residue structural alphabet.

  · Radius of gyration (Rg) is the root-mean-square distance of Cα atoms from their centroid — a single number for overall size and compactness. A globular domain of N residues has Rg ≈ 2.2·N^0.38 Å; an extended or disordered chain has a much larger Rg. The Cα contact count is the number of residue pairs whose Cα atoms are within 8 Å and are more than four positions apart in sequence — a standard proxy for tertiary packing density. The bounding box is the smallest axis-aligned box enclosing all Cα atoms.

  · The Foldseek 3Di string encodes local tertiary geometry as a 20-letter alphabet — one character per residue — derived from the relative positions of nearby Cα atoms. Unlike the amino-acid sequence, 3Di is a direct function of the 3D structure, so two proteins with the same fold have similar 3Di strings even at low sequence identity.

  · Solvent-accessible surface area (SASA) is the area in Å² traced out by the centre of a 1.4 Å probe sphere (a water molecule) rolled over the protein's van der Waals surface (Shrake–Rupley / Lee–Richards construction). Buried residues have near-zero SASA; fully exposed residues can exceed 200 Å². The total SASA scales roughly with the number of surface residues.

Ask how reliable the model is.

  · pLDDT (predicted Local Distance Difference Test) is AlphaFold's per-residue confidence score, ranging from 0 to 100. Values above 90 indicate high confidence (typically well-packed cores); 70–90 is confident; 50–70 low confidence; below 50 usually means the region is disordered or the prediction is unreliable there. AlphaFold stores pLDDT in the mmCIF B-factor column.

  · B-factor (Debye–Waller factor) reflects atomic displacement in the crystal lattice. It is an experimental observable (units Å²), not a prediction; low values mean the atom is pinned down, high values mean it moves or is heterogeneous across the crystal.

  · Predicted Aligned Error (PAE) is an AlphaFold confidence matrix: entry (i, j) is the expected error in the position of residue j, in ångströms, when the prediction is superimposed on the true structure at residue i. Low PAE within a block of residues means that block is internally rigid and well-predicted; high PAE between two blocks means their relative placement is uncertain even if each block individually is confident.

Place it in context: what it resembles, what it is annotated as, and how it looks.

  · Nearest PDB neighbors are the top structural matches found by Foldseek when searching this structure against the entire Protein Data Bank. Each hit reports a TM-score (0 to 1; >0.5 almost always implies the same fold) and an E-value. These are *structural* homologs — they may share no detectable sequence similarity.

  · Functional annotations link the protein to curated databases. InterPro entries identify conserved domains and families by matching the sequence against member-database signatures (Pfam, PROSITE, CDD, …). Gene Ontology (GO) terms describe molecular function, biological process, and cellular component in a controlled vocabulary. CATH places the structure in a hierarchical fold classification (Class/Architecture/Topology/Homologous-superfamily). The organism is the source species.

  · Three diagnostic plots accompany the record. The Cα contact map visualizes the tertiary structure as a 2D adjacency matrix (8 Å cutoff, sequence-local contacts suppressed). The Ramachandran plot shows the distribution of backbone (φ, ψ) torsions, with points in the α and β basins reflecting secondary structure content. The PAE plot shows AlphaFold's inter-residue confidence as a color matrix.

  · Six rendered views show the 3D structure from the faces of a cube — i.e. along ±x, ±y, ±z. Rendering representation is drawn randomly per protein from cartoon (secondary-structure ribbons), sticks (backbone bonds), or molecular surface; coloring is either N→C rainbow (blue at the N-terminus through red at the C-terminus) or one color per chain.